Protein AF-A0A2C9TI56-F1 (afdb_monomer)

pLDDT: mean 95.81, std 4.92, range [63.22, 98.75]

Secondary structure (DSSP, 8-state):
-PPTT-EEEE--B--EE-TTT--EEE--B--EEEE--EE-PPEEEEEEEPPPEEEEE-TTSPTT-EEEEE--B-EEEEEEE-EEE-TTT--EEEE---EEEEEE--B-EEEEEPPEEE---EEEEE-TTSPTT-EEEE--B-EEE-TTT--EEE--B-EEEEE---PPPP--

Structure (mmCIF, N/CA/C/O backbone):
data_AF-A0A2C9TI56-F1
#
_entry.id   AF-A0A2C9TI56-F1
#
loop_
_atom_site.group_PDB
_atom_site.id
_atom_site.type_symbol
_atom_site.label_atom_id
_atom_site.label_alt_id
_atom_site.label_comp_id
_atom_site.label_asym_id
_atom_site.label_entity_id
_atom_site.label_seq_id
_atom_site.pdbx_PDB_ins_code
_atom_site.Cartn_x
_atom_site.Cartn_y
_atom_site.Cartn_z
_atom_site.occupancy
_atom_site.B_iso_or_equiv
_atom_site.auth_seq_id
_atom_site.auth_comp_id
_atom_site.auth_asym_id
_atom_site.auth_atom_id
_atom_site.pdbx_PDB_model_num
ATOM 1 N N . LYS A 1 1 ? 24.458 -11.975 -41.886 1.00 76.44 1 LYS A N 1
ATOM 2 C CA . LYS A 1 1 ? 24.537 -10.762 -41.030 1.00 76.44 1 LYS A CA 1
ATOM 3 C C . LYS A 1 1 ? 25.734 -10.941 -40.115 1.00 76.44 1 LYS A C 1
ATOM 5 O O . LYS A 1 1 ? 25.897 -12.053 -39.632 1.00 76.44 1 LYS A O 1
ATOM 10 N N . LEU A 1 2 ? 26.555 -9.909 -39.925 1.00 89.25 2 LEU A N 1
ATOM 11 C CA . LEU A 1 2 ? 27.702 -10.003 -39.021 1.00 89.25 2 LEU A CA 1
ATOM 12 C C . LEU A 1 2 ? 27.239 -10.081 -37.557 1.00 89.25 2 LEU A C 1
ATOM 14 O O . LEU A 1 2 ? 26.237 -9.434 -37.219 1.00 89.25 2 LEU A O 1
ATOM 18 N N . PRO A 1 3 ? 27.940 -10.848 -36.704 1.00 90.25 3 PRO A N 1
ATOM 19 C CA . PRO A 1 3 ? 27.760 -10.817 -35.259 1.00 90.25 3 PRO A CA 1
ATOM 20 C C . PRO A 1 3 ? 27.974 -9.421 -34.666 1.00 90.25 3 PRO A C 1
ATOM 22 O O . PRO A 1 3 ? 28.510 -8.503 -35.293 1.00 90.25 3 PRO A O 1
ATOM 25 N N . ARG A 1 4 ? 27.522 -9.246 -33.425 1.00 89.06 4 ARG A N 1
ATOM 26 C CA . ARG A 1 4 ? 27.618 -7.972 -32.710 1.00 89.06 4 ARG A CA 1
ATOM 27 C C . ARG A 1 4 ? 29.078 -7.549 -32.535 1.00 89.06 4 ARG A C 1
ATOM 29 O O . ARG A 1 4 ? 29.877 -8.307 -32.004 1.00 89.06 4 ARG A O 1
ATOM 36 N N . GLY A 1 5 ? 29.384 -6.306 -32.900 1.00 89.56 5 GLY A N 1
ATOM 37 C CA . GLY A 1 5 ? 30.715 -5.709 -32.764 1.00 89.56 5 GLY A CA 1
ATOM 38 C C . GLY A 1 5 ? 31.744 -6.175 -33.796 1.00 89.56 5 GLY A C 1
ATOM 39 O O . GLY A 1 5 ? 32.851 -5.644 -33.804 1.00 89.56 5 GLY A O 1
ATOM 40 N N . GLU A 1 6 ? 31.400 -7.118 -34.674 1.00 94.06 6 GLU A N 1
ATOM 41 C CA . GLU A 1 6 ? 32.315 -7.596 -35.710 1.00 94.06 6 GLU A CA 1
ATOM 42 C C . GLU A 1 6 ? 32.308 -6.693 -36.946 1.00 94.06 6 GLU A C 1
ATOM 44 O O . GLU A 1 6 ? 31.325 -6.009 -37.242 1.00 94.06 6 GLU A O 1
ATOM 49 N N . LYS A 1 7 ? 33.415 -6.710 -37.693 1.00 92.94 7 LYS A N 1
ATOM 50 C CA . LYS A 1 7 ? 33.523 -6.089 -39.014 1.00 92.94 7 LYS A CA 1
ATOM 51 C C . LYS A 1 7 ? 34.103 -7.077 -40.019 1.00 92.94 7 LYS A C 1
ATOM 53 O O . LYS A 1 7 ? 34.927 -7.913 -39.663 1.00 92.94 7 LYS A O 1
ATOM 58 N N . GLU A 1 8 ? 33.696 -6.942 -41.271 1.00 95.44 8 GLU A N 1
ATOM 59 C CA . GLU A 1 8 ? 34.204 -7.719 -42.401 1.00 95.44 8 GLU A CA 1
ATOM 60 C C . GLU A 1 8 ? 34.693 -6.747 -43.469 1.00 95.44 8 GLU A C 1
ATOM 62 O O . GLU A 1 8 ? 33.959 -5.847 -43.881 1.00 95.44 8 GLU A O 1
ATOM 67 N N . GLU A 1 9 ? 35.934 -6.920 -43.909 1.00 94.06 9 GLU A N 1
ATOM 68 C CA . GLU A 1 9 ? 36.517 -6.130 -44.988 1.00 94.06 9 GLU A CA 1
ATOM 69 C C . GLU A 1 9 ? 36.467 -6.938 -46.281 1.00 94.06 9 GLU A C 1
ATOM 71 O O . GLU A 1 9 ? 36.991 -8.047 -46.365 1.00 94.06 9 GLU A O 1
ATOM 76 N N . VAL A 1 10 ? 35.824 -6.371 -47.296 1.00 95.19 10 VAL A N 1
ATOM 77 C CA . VAL A 1 10 ? 35.797 -6.901 -48.656 1.00 95.19 10 VAL A CA 1
ATOM 78 C C . VAL A 1 10 ? 36.809 -6.090 -49.467 1.00 95.19 10 VAL A C 1
ATOM 80 O O . VAL A 1 10 ? 36.562 -4.905 -49.712 1.00 95.19 10 VAL A O 1
ATOM 83 N N . PRO A 1 11 ? 37.958 -6.674 -49.861 1.00 93.88 11 PRO A N 1
ATOM 84 C CA . PRO A 1 11 ? 38.986 -5.950 -50.595 1.00 93.88 11 PRO A CA 1
ATOM 85 C C . PRO A 1 11 ? 38.475 -5.430 -51.939 1.00 93.88 11 PRO A C 1
ATOM 87 O O . PRO A 1 11 ? 37.735 -6.113 -52.652 1.00 93.88 11 PRO A O 1
ATOM 90 N N . GLY A 1 12 ? 38.921 -4.228 -52.293 1.00 93.50 12 GLY A N 1
ATOM 91 C CA . GLY A 1 12 ? 38.696 -3.643 -53.606 1.00 93.50 12 GLY A CA 1
ATOM 92 C C . GLY A 1 12 ? 39.549 -4.305 -54.688 1.00 93.50 12 GLY A C 1
ATOM 93 O O . GLY A 1 12 ? 40.381 -5.177 -54.422 1.00 93.50 12 GLY A O 1
ATOM 94 N N . LYS A 1 13 ? 39.377 -3.867 -55.934 1.00 95.75 13 LYS A N 1
ATOM 95 C CA . LYS A 1 13 ? 40.215 -4.294 -57.064 1.00 95.75 13 LYS A CA 1
ATOM 96 C C . LYS A 1 13 ? 40.954 -3.088 -57.639 1.00 95.75 13 LYS A C 1
ATOM 98 O O . LYS A 1 13 ? 40.300 -2.094 -57.946 1.00 95.75 13 LYS A O 1
ATOM 103 N N . PRO A 1 14 ? 42.280 -3.160 -57.851 1.00 93.88 14 PRO A N 1
ATOM 104 C CA . PRO A 1 14 ? 43.015 -2.072 -58.480 1.00 93.88 14 PRO A CA 1
ATOM 105 C C . PRO A 1 14 ? 42.494 -1.740 -59.883 1.00 93.88 14 PRO A C 1
ATOM 107 O O . PRO A 1 14 ? 42.149 -2.628 -60.678 1.00 93.88 14 PRO A O 1
ATOM 110 N N . GLY A 1 15 ? 42.482 -0.444 -60.183 1.00 94.00 15 GLY A N 1
ATOM 111 C CA . GLY A 1 15 ? 42.272 0.064 -61.530 1.00 94.00 15 GLY A CA 1
ATOM 112 C C . GLY A 1 15 ? 43.505 -0.155 -62.402 1.00 94.00 15 GLY A C 1
ATOM 113 O O . GLY A 1 15 ? 44.592 -0.463 -61.916 1.00 94.00 15 GLY A O 1
ATOM 114 N N . ILE A 1 16 ? 43.331 0.009 -63.705 1.00 94.81 16 ILE A N 1
ATOM 115 C CA . ILE A 1 16 ? 44.399 -0.058 -64.699 1.00 94.81 16 ILE A CA 1
ATOM 116 C C . ILE A 1 16 ? 44.338 1.240 -65.500 1.00 94.81 16 ILE A C 1
ATOM 118 O O . ILE A 1 16 ? 43.267 1.617 -65.975 1.00 94.81 16 ILE A O 1
ATOM 122 N N . LYS A 1 17 ? 45.478 1.914 -65.659 1.00 94.19 17 LYS A N 1
ATOM 123 C CA . LYS A 1 17 ? 45.632 3.082 -66.534 1.00 94.19 17 LYS A CA 1
ATOM 124 C C . LYS A 1 17 ? 46.736 2.834 -67.552 1.00 94.19 17 LYS A C 1
ATOM 126 O O . LYS A 1 17 ? 47.671 2.087 -67.264 1.00 94.19 17 LYS A O 1
ATOM 131 N N . ASN A 1 18 ? 46.635 3.467 -68.711 1.00 94.19 18 ASN A N 1
ATOM 132 C CA . ASN A 1 18 ? 47.724 3.505 -69.671 1.00 94.19 18 ASN A CA 1
ATOM 133 C C . ASN A 1 18 ? 48.872 4.351 -69.074 1.00 94.19 18 ASN A C 1
ATOM 135 O O . ASN A 1 18 ? 48.632 5.497 -68.687 1.00 94.19 18 ASN A O 1
ATOM 139 N N . PRO A 1 19 ? 50.097 3.813 -68.943 1.00 92.56 19 PRO A N 1
ATOM 140 C CA . PRO A 1 19 ? 51.217 4.551 -68.366 1.00 92.56 19 PRO A CA 1
ATOM 141 C C . PRO A 1 19 ? 51.725 5.696 -69.255 1.00 92.56 19 PRO A C 1
ATOM 143 O O . PRO A 1 19 ? 52.323 6.628 -68.727 1.00 92.56 19 PRO A O 1
ATOM 146 N N . GLU A 1 20 ? 51.485 5.642 -70.567 1.00 92.94 20 GLU A N 1
ATOM 147 C CA . GLU A 1 20 ? 51.956 6.638 -71.537 1.00 92.94 20 GLU A CA 1
ATOM 148 C C . GLU A 1 20 ? 50.960 7.791 -71.708 1.00 92.94 20 GLU A C 1
ATOM 150 O O . GLU A 1 20 ? 51.365 8.950 -71.736 1.00 92.94 20 GLU A O 1
ATOM 155 N N . THR A 1 21 ? 49.658 7.490 -71.788 1.00 92.81 21 THR A N 1
ATOM 156 C CA . THR A 1 21 ? 48.615 8.514 -72.004 1.00 92.81 21 THR A CA 1
ATOM 157 C C . THR A 1 21 ? 47.944 8.980 -70.714 1.00 92.81 21 THR A C 1
ATOM 159 O O . THR A 1 21 ? 47.338 10.046 -70.677 1.00 92.81 21 THR A O 1
ATOM 162 N N . GLY A 1 22 ? 48.048 8.198 -69.635 1.00 89.94 22 GLY A N 1
ATOM 163 C CA . GLY A 1 22 ? 47.349 8.451 -68.374 1.00 89.94 22 GLY A CA 1
ATOM 164 C C . GLY A 1 22 ? 45.874 8.034 -68.372 1.00 89.94 22 GLY A C 1
ATOM 165 O O . GLY A 1 22 ? 45.250 8.073 -67.310 1.00 89.94 22 GLY A O 1
ATOM 166 N N . ASP A 1 23 ? 45.332 7.587 -69.510 1.00 94.94 23 ASP A N 1
ATOM 167 C CA . ASP A 1 23 ? 43.919 7.229 -69.643 1.00 94.94 23 ASP A CA 1
ATOM 168 C C . ASP A 1 23 ? 43.556 6.005 -68.798 1.00 94.94 23 ASP A C 1
ATOM 170 O O . ASP A 1 23 ? 44.257 4.987 -68.785 1.00 94.94 23 ASP A O 1
ATOM 174 N N . VAL A 1 24 ? 42.426 6.082 -68.097 1.00 93.50 24 VAL A N 1
ATOM 175 C CA . VAL A 1 24 ? 41.906 4.969 -67.299 1.00 93.50 24 VAL A CA 1
ATOM 176 C C . VAL A 1 24 ? 41.348 3.895 -68.234 1.00 93.50 24 VAL A C 1
ATOM 178 O O . VAL A 1 24 ? 40.347 4.103 -68.910 1.00 93.50 24 VAL A O 1
ATOM 181 N N . VAL A 1 25 ? 41.977 2.720 -68.229 1.00 93.19 25 VAL A N 1
ATOM 182 C CA . VAL A 1 25 ? 41.548 1.533 -68.989 1.00 93.19 25 VAL A CA 1
ATOM 183 C C . VAL A 1 25 ? 40.480 0.761 -68.214 1.00 93.19 25 VAL A C 1
ATOM 185 O O . VAL A 1 25 ? 39.521 0.249 -68.786 1.00 93.19 25 VAL A O 1
ATOM 188 N N . ARG A 1 26 ? 40.633 0.680 -66.888 1.00 94.50 26 ARG A N 1
ATOM 189 C CA . ARG A 1 26 ? 39.633 0.118 -65.977 1.00 94.50 26 ARG A CA 1
ATOM 190 C C . ARG A 1 26 ? 39.656 0.892 -64.663 1.00 94.50 26 ARG A C 1
ATOM 192 O O . ARG A 1 26 ? 40.724 0.968 -64.052 1.00 94.50 26 ARG A O 1
ATOM 199 N N . PRO A 1 27 ? 38.526 1.436 -64.191 1.00 95.06 27 PRO A N 1
ATOM 200 C CA . PRO A 1 27 ? 38.498 2.101 -62.898 1.00 95.06 27 PRO A CA 1
ATOM 201 C C . PRO A 1 27 ? 38.770 1.098 -61.763 1.00 95.06 27 PRO A C 1
ATOM 203 O O . PRO A 1 27 ? 38.494 -0.099 -61.915 1.00 95.06 27 PRO A O 1
ATOM 206 N N . PRO A 1 28 ? 39.331 1.553 -60.631 1.00 94.88 28 PRO A N 1
ATOM 207 C CA . PRO A 1 28 ? 39.394 0.738 -59.428 1.00 94.88 28 PRO A CA 1
ATOM 208 C C . PRO A 1 28 ? 37.984 0.434 -58.909 1.00 94.88 28 PRO A C 1
ATOM 210 O O . PRO A 1 28 ? 37.035 1.175 -59.157 1.00 94.88 28 PRO A O 1
ATOM 213 N N . VAL A 1 29 ? 37.864 -0.667 -58.176 1.00 96.44 29 VAL A N 1
ATOM 214 C CA . VAL A 1 29 ? 36.694 -0.980 -57.355 1.00 96.44 29 VAL A CA 1
ATOM 215 C C . VAL A 1 29 ? 37.094 -0.750 -55.908 1.00 96.44 29 VAL A C 1
ATOM 217 O O . VAL A 1 29 ? 38.086 -1.332 -55.465 1.00 96.44 29 VAL A O 1
ATOM 220 N N . ASP A 1 30 ? 36.331 0.068 -55.190 1.00 96.12 30 ASP A N 1
ATOM 221 C CA . ASP A 1 30 ? 36.597 0.379 -53.786 1.00 96.12 30 ASP A CA 1
ATOM 222 C C . ASP A 1 30 ? 36.452 -0.859 -52.894 1.00 96.12 30 ASP A C 1
ATOM 224 O O . ASP A 1 30 ? 35.668 -1.774 -53.169 1.00 96.12 30 ASP A O 1
ATOM 228 N N . SER A 1 31 ? 37.218 -0.892 -51.804 1.00 95.12 31 SER A N 1
ATOM 229 C CA . SER A 1 31 ? 36.971 -1.842 -50.724 1.00 95.12 31 SER A CA 1
ATOM 230 C C . SER A 1 31 ? 35.712 -1.454 -49.951 1.00 95.12 31 SER A C 1
ATOM 232 O O . SER A 1 31 ? 35.348 -0.283 -49.849 1.00 95.12 31 SER A O 1
ATOM 234 N N . VAL A 1 32 ? 35.045 -2.451 -49.373 1.00 95.62 32 VAL A N 1
ATOM 235 C CA . VAL A 1 32 ? 33.842 -2.248 -48.562 1.00 95.62 32 VAL A CA 1
ATOM 236 C C . VAL A 1 32 ? 34.064 -2.834 -47.181 1.00 95.62 32 VAL A C 1
ATOM 238 O O . VAL A 1 32 ? 34.307 -4.030 -47.046 1.00 95.62 32 VAL A O 1
ATOM 241 N N . THR A 1 33 ? 33.896 -2.015 -46.148 1.00 95.19 33 THR A N 1
ATOM 242 C CA . THR A 1 33 ? 33.850 -2.491 -44.762 1.00 95.19 33 THR A CA 1
ATOM 243 C C . THR A 1 33 ? 32.401 -2.628 -44.325 1.00 95.19 33 THR A C 1
ATOM 245 O O . THR A 1 33 ? 31.647 -1.655 -44.287 1.00 95.19 33 THR A O 1
ATOM 248 N N . LYS A 1 34 ? 31.999 -3.847 -43.978 1.00 94.25 34 LYS A N 1
ATOM 249 C CA . LYS A 1 34 ? 30.693 -4.144 -43.394 1.00 94.25 34 LYS A CA 1
ATOM 250 C C . LYS A 1 34 ? 30.828 -4.173 -41.882 1.00 94.25 34 LYS A C 1
ATOM 252 O O . LYS A 1 34 ? 31.749 -4.789 -41.355 1.00 94.25 34 LYS A O 1
ATOM 257 N N . TYR A 1 35 ? 29.880 -3.553 -41.194 1.00 94.25 35 TYR A N 1
ATOM 258 C CA . TYR A 1 35 ? 29.838 -3.527 -39.738 1.00 94.25 35 TYR A CA 1
ATOM 259 C C . TYR A 1 35 ? 28.644 -4.326 -39.224 1.00 94.25 35 TYR A C 1
ATOM 261 O O . TYR A 1 35 ? 27.522 -4.193 -39.722 1.00 94.25 35 TYR A O 1
ATOM 269 N N . GLY A 1 36 ? 28.888 -5.147 -38.210 1.00 95.12 36 GLY A N 1
ATOM 270 C CA . GLY A 1 36 ? 27.856 -5.723 -37.368 1.00 95.12 36 GLY A CA 1
ATOM 271 C C . GLY A 1 36 ? 27.212 -4.673 -36.455 1.00 95.12 36 GLY A C 1
ATOM 272 O O . GLY A 1 36 ? 27.728 -3.562 -36.293 1.00 95.12 36 GLY A O 1
ATOM 273 N N . PRO A 1 37 ? 26.063 -5.002 -35.845 1.00 96.50 37 PRO A N 1
ATOM 274 C CA . PRO A 1 37 ? 25.399 -4.121 -34.892 1.00 96.50 37 PRO A CA 1
ATOM 275 C C . PRO A 1 37 ? 26.275 -3.873 -33.655 1.00 96.50 37 PRO A C 1
ATOM 277 O O . PRO A 1 37 ? 27.015 -4.758 -33.226 1.00 96.50 37 PRO A O 1
ATOM 280 N N . VAL A 1 38 ? 26.136 -2.709 -33.019 1.00 96.75 38 VAL A N 1
ATOM 281 C CA . VAL A 1 38 ? 26.784 -2.396 -31.730 1.00 96.75 38 VAL A CA 1
ATOM 282 C C . VAL A 1 38 ? 25.743 -2.150 -30.639 1.00 96.75 38 VAL A C 1
ATOM 284 O O . VAL A 1 38 ? 24.567 -1.940 -30.938 1.00 96.75 38 VAL A O 1
ATOM 287 N N . LYS A 1 39 ? 26.153 -2.189 -29.362 1.00 96.69 39 LYS A N 1
ATOM 288 C CA . LYS A 1 39 ? 25.248 -1.889 -28.238 1.00 96.69 39 LYS A CA 1
ATOM 289 C C . LYS A 1 39 ? 24.756 -0.444 -28.359 1.00 96.69 39 LYS A C 1
ATOM 291 O O . LYS A 1 39 ? 25.575 0.464 -28.498 1.00 96.69 39 LYS A O 1
ATOM 296 N N . GLY A 1 40 ? 23.444 -0.246 -28.325 1.00 96.50 40 GLY A N 1
ATOM 297 C CA . GLY A 1 40 ? 22.849 1.064 -28.098 1.00 96.50 40 GLY A CA 1
ATOM 298 C C . GLY A 1 40 ? 22.604 1.307 -26.613 1.00 96.50 40 GLY A C 1
ATOM 299 O O . GLY A 1 40 ? 22.821 0.421 -25.779 1.00 96.50 40 GLY A O 1
ATOM 300 N N . ASP A 1 41 ? 22.153 2.514 -26.293 1.00 96.62 41 ASP A N 1
ATOM 301 C CA . ASP A 1 41 ? 21.688 2.824 -24.947 1.00 96.62 41 ASP A CA 1
ATOM 302 C C . ASP A 1 41 ? 20.391 2.057 -24.677 1.00 96.62 41 ASP A C 1
ATOM 304 O O . ASP A 1 41 ? 19.566 1.849 -25.577 1.00 96.62 41 ASP A O 1
ATOM 308 N N . SER A 1 42 ? 20.23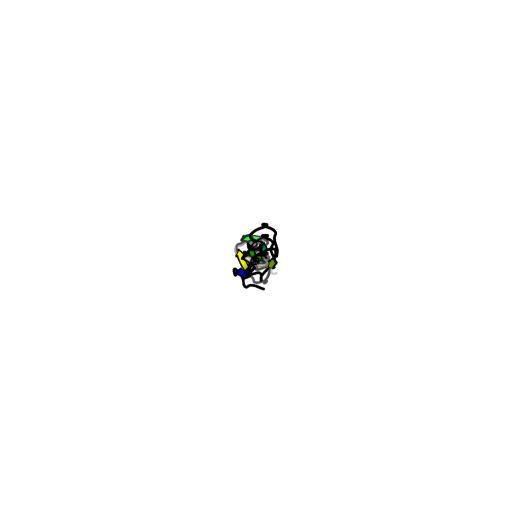2 1.567 -23.451 1.00 97.19 42 SER A N 1
ATOM 309 C CA . SER A 1 42 ? 18.998 0.888 -23.068 1.00 97.19 42 SER A CA 1
ATOM 310 C C . SER A 1 42 ? 17.858 1.898 -22.964 1.00 97.19 42 SER A C 1
ATOM 312 O O . SER A 1 42 ? 18.058 3.027 -22.520 1.00 97.19 42 SER A O 1
ATOM 314 N N . ILE A 1 43 ? 16.652 1.471 -23.326 1.00 97.62 43 ILE A N 1
ATOM 315 C CA . ILE A 1 43 ? 15.428 2.221 -23.036 1.00 97.62 43 ILE A CA 1
ATOM 316 C C . ILE A 1 43 ? 15.007 1.849 -21.616 1.00 97.62 43 ILE A C 1
ATOM 318 O O . ILE A 1 43 ? 14.955 0.661 -21.294 1.00 97.62 43 ILE A O 1
ATOM 322 N N . VAL A 1 44 ? 14.752 2.853 -20.779 1.00 97.88 44 VAL A N 1
ATOM 323 C CA . VAL A 1 44 ? 14.358 2.674 -19.379 1.00 97.88 44 VAL A CA 1
ATOM 324 C C . VAL A 1 44 ? 12.966 3.255 -19.190 1.00 97.88 44 VAL A C 1
ATOM 326 O O . VAL A 1 44 ? 12.748 4.438 -19.443 1.00 97.88 44 VAL A O 1
ATOM 329 N N . GLU A 1 45 ? 12.047 2.417 -18.734 1.00 98.19 45 GLU A N 1
ATOM 330 C CA . GLU A 1 45 ? 10.672 2.778 -18.404 1.00 98.19 45 GLU A CA 1
ATOM 331 C C . GLU A 1 45 ? 10.418 2.467 -16.927 1.00 98.19 45 GLU A C 1
ATOM 333 O O . GLU A 1 45 ? 11.011 1.546 -16.362 1.00 98.19 45 GLU A O 1
ATOM 338 N N . LYS A 1 46 ? 9.573 3.274 -16.287 1.00 98.00 46 LYS A N 1
ATOM 339 C CA . LYS A 1 46 ? 9.212 3.124 -14.878 1.00 98.00 46 LYS A CA 1
ATOM 340 C C . LYS A 1 46 ? 7.708 2.961 -14.756 1.00 98.00 46 LYS A C 1
ATOM 342 O O . LYS A 1 46 ? 6.960 3.747 -15.335 1.00 98.00 46 LYS A O 1
ATOM 347 N N . GLU A 1 47 ? 7.296 1.980 -13.971 1.00 98.25 47 GLU A N 1
ATOM 348 C CA . GLU A 1 47 ? 5.900 1.702 -13.653 1.00 98.25 47 GLU A CA 1
ATOM 349 C C . GLU A 1 47 ? 5.696 1.754 -12.137 1.00 98.25 47 GLU A C 1
ATOM 351 O O . GLU A 1 47 ? 6.531 1.282 -11.363 1.00 98.25 47 GLU A O 1
ATOM 356 N N . GLU A 1 48 ? 4.580 2.337 -11.703 1.00 98.12 48 GLU A N 1
ATOM 357 C CA . GLU A 1 48 ? 4.206 2.353 -10.290 1.00 98.12 48 GLU A CA 1
ATOM 358 C C . GLU A 1 48 ? 3.577 1.018 -9.879 1.00 98.12 48 GLU A C 1
ATOM 360 O O . GLU A 1 48 ? 2.734 0.471 -10.591 1.00 98.12 48 GLU A O 1
ATOM 365 N N . ILE A 1 49 ? 3.927 0.535 -8.686 1.00 98.31 49 ILE A N 1
ATOM 366 C CA . ILE A 1 49 ? 3.274 -0.619 -8.058 1.00 98.31 49 ILE A CA 1
ATOM 367 C C . ILE A 1 49 ? 2.311 -0.085 -6.984 1.00 98.31 49 ILE A C 1
ATOM 369 O O . ILE A 1 49 ? 2.764 0.619 -6.073 1.00 98.31 49 ILE A O 1
ATOM 373 N N . PRO A 1 50 ? 0.996 -0.363 -7.061 1.00 98.38 50 PRO A N 1
ATOM 374 C CA . PRO A 1 50 ? 0.053 0.068 -6.034 1.00 98.38 50 PRO A CA 1
ATOM 375 C C . PRO A 1 50 ? 0.354 -0.608 -4.689 1.00 98.38 50 PRO A C 1
ATOM 377 O O . PRO A 1 50 ? 0.950 -1.681 -4.640 1.00 98.38 50 PRO A O 1
ATOM 380 N N . PHE A 1 51 ? -0.073 0.021 -3.598 1.00 98.62 51 PHE A N 1
ATOM 381 C CA . PHE A 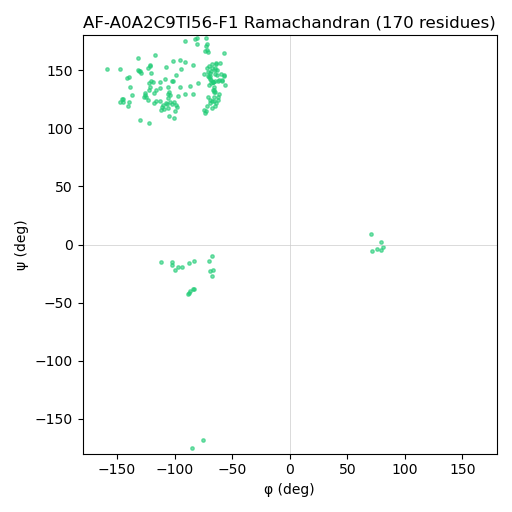1 51 ? -0.038 -0.579 -2.265 1.00 98.62 51 PHE A CA 1
ATOM 382 C C . PHE A 1 51 ? -1.423 -1.093 -1.872 1.00 98.62 51 PHE A C 1
ATOM 384 O O . PHE A 1 51 ? -2.442 -0.615 -2.378 1.00 98.62 51 PHE A O 1
ATOM 391 N N . GLU A 1 52 ? -1.459 -2.031 -0.932 1.00 98.50 52 GLU A N 1
ATOM 392 C CA . GLU A 1 52 ? -2.702 -2.535 -0.355 1.00 98.50 52 GLU A CA 1
ATOM 393 C C . GLU A 1 52 ? -3.050 -1.798 0.944 1.00 98.50 52 GLU A C 1
ATOM 395 O O . GLU A 1 52 ? -2.195 -1.188 1.593 1.00 98.50 52 GLU A O 1
ATOM 400 N N . LYS A 1 53 ? -4.329 -1.848 1.325 1.00 98.44 53 LYS A N 1
ATOM 401 C CA . LYS A 1 53 ? -4.819 -1.296 2.590 1.00 98.44 53 LYS A CA 1
ATOM 402 C C . LYS A 1 53 ? -5.081 -2.430 3.567 1.00 98.44 53 LYS A C 1
ATOM 404 O O . LYS A 1 53 ? -5.891 -3.314 3.299 1.00 98.44 53 LYS A O 1
ATOM 409 N N . GLU A 1 54 ? -4.426 -2.364 4.712 1.00 97.88 54 GLU A N 1
ATOM 410 C CA . GLU A 1 54 ? -4.553 -3.304 5.814 1.00 97.88 54 GLU A CA 1
ATOM 411 C C . GLU A 1 54 ? -5.290 -2.641 6.975 1.00 97.88 54 GLU A C 1
ATOM 413 O O . GLU A 1 54 ? -5.095 -1.459 7.279 1.00 97.88 54 GLU A O 1
ATOM 418 N N . ARG A 1 55 ? -6.126 -3.422 7.657 1.00 97.75 55 ARG A N 1
ATOM 419 C CA . ARG A 1 55 ? -6.821 -2.998 8.871 1.00 97.75 55 ARG A CA 1
ATOM 420 C C . ARG A 1 55 ? -6.412 -3.877 10.038 1.00 97.75 55 ARG A C 1
ATOM 422 O O . ARG A 1 55 ? -6.276 -5.089 9.884 1.00 97.75 55 ARG A O 1
ATOM 429 N N . LYS A 1 56 ? -6.225 -3.270 11.209 1.00 98.19 56 LYS A N 1
ATOM 430 C CA . LYS A 1 56 ? -5.858 -3.986 12.433 1.00 98.19 56 LYS A CA 1
ATOM 431 C C . LYS A 1 56 ? -6.655 -3.479 13.626 1.00 98.19 56 LYS A C 1
ATOM 433 O O . LYS A 1 56 ? -6.679 -2.287 13.906 1.00 98.19 56 LYS A O 1
ATOM 438 N N . PHE A 1 57 ? -7.268 -4.399 14.358 1.00 98.44 57 PHE A N 1
ATOM 439 C CA . PHE A 1 57 ? -7.971 -4.053 15.583 1.00 98.44 57 PHE A CA 1
ATOM 440 C C . PHE A 1 57 ? -7.002 -3.528 16.652 1.00 98.44 57 PHE A C 1
ATOM 442 O O . PHE A 1 57 ? -5.986 -4.169 16.939 1.00 98.44 57 PHE A O 1
ATOM 449 N N . ASN A 1 58 ? -7.344 -2.395 17.267 1.00 98.25 58 ASN A N 1
ATOM 450 C CA . ASN A 1 58 ? -6.653 -1.844 18.426 1.00 98.25 58 ASN A CA 1
ATOM 451 C C . ASN A 1 58 ? -7.674 -1.498 19.536 1.00 98.25 58 ASN A C 1
ATOM 453 O O . ASN A 1 58 ? -8.389 -0.499 19.418 1.00 98.25 58 ASN A O 1
ATOM 457 N N . PRO A 1 59 ? -7.742 -2.280 20.632 1.00 97.88 59 PRO A N 1
ATOM 458 C CA . PRO A 1 59 ? -8.698 -2.049 21.716 1.00 97.88 59 PRO A CA 1
ATOM 459 C C . PRO A 1 59 ? -8.410 -0.796 22.555 1.00 97.88 59 PRO A C 1
ATOM 461 O O . PRO A 1 59 ? -9.286 -0.374 23.311 1.00 97.88 59 PRO A O 1
ATOM 464 N N . ASP A 1 60 ? -7.214 -0.213 22.438 1.00 97.69 60 ASP A N 1
ATOM 465 C CA . ASP A 1 60 ? -6.810 0.985 23.181 1.00 97.69 60 ASP A CA 1
ATOM 466 C C . ASP A 1 60 ? -7.299 2.281 22.515 1.00 97.69 60 ASP A C 1
ATOM 468 O O . ASP A 1 60 ? -7.284 3.349 23.133 1.00 97.69 60 ASP A O 1
ATOM 472 N N . LEU A 1 61 ? -7.750 2.211 21.257 1.00 98.00 61 LEU A N 1
ATOM 473 C CA . LEU A 1 61 ? -8.395 3.337 20.591 1.00 98.00 61 LEU A CA 1
ATOM 474 C C . LEU A 1 61 ? -9.778 3.611 21.193 1.00 98.00 61 LEU A C 1
ATOM 476 O O . LEU A 1 61 ? -10.458 2.724 21.712 1.00 98.00 61 LEU A O 1
ATOM 480 N N . ALA A 1 62 ? -10.224 4.863 21.092 1.00 97.38 62 ALA A N 1
ATOM 481 C CA . ALA A 1 62 ? -11.577 5.211 21.499 1.00 97.38 62 ALA A CA 1
ATOM 482 C C . ALA A 1 62 ? -12.603 4.465 20.621 1.00 97.38 62 ALA A C 1
ATOM 484 O O . ALA A 1 62 ? -12.353 4.264 19.424 1.00 97.38 62 ALA A O 1
ATOM 485 N N . PRO A 1 63 ? -13.759 4.061 21.173 1.00 97.50 63 PRO A N 1
ATOM 486 C CA . PRO A 1 63 ? -14.738 3.319 20.401 1.00 97.50 63 PRO A CA 1
ATOM 487 C C . PRO A 1 63 ? -15.191 4.050 19.131 1.00 97.50 63 PRO A C 1
ATOM 489 O O . PRO A 1 63 ? -15.422 5.258 19.159 1.00 97.50 63 PRO A O 1
ATOM 492 N N . GLY A 1 64 ? -15.307 3.314 18.024 1.00 96.25 64 GLY A N 1
ATOM 493 C CA . GLY A 1 64 ? -15.714 3.843 16.717 1.00 96.25 64 GLY A CA 1
ATOM 494 C C . GLY A 1 64 ? -14.685 4.743 16.022 1.00 96.25 64 GLY A C 1
ATOM 495 O O . GLY A 1 64 ? -15.018 5.371 15.020 1.00 96.25 64 GLY A O 1
ATOM 496 N N . THR A 1 65 ? -13.456 4.839 16.537 1.00 98.00 65 THR A N 1
ATOM 497 C CA . THR A 1 65 ? -12.390 5.625 15.898 1.00 98.00 65 THR A CA 1
ATOM 498 C C . THR A 1 65 ? -11.509 4.774 14.995 1.00 98.00 65 THR A C 1
ATOM 500 O O . THR A 1 65 ? -11.313 3.585 15.233 1.00 98.00 65 THR A O 1
ATOM 503 N N . GLU A 1 66 ? -10.946 5.403 13.967 1.00 97.94 66 GLU A 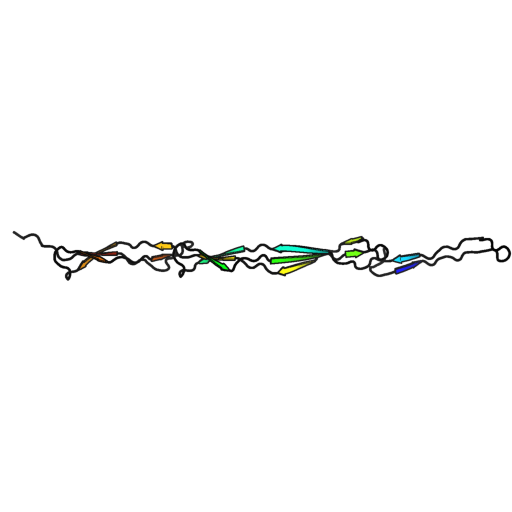N 1
ATOM 504 C CA . GLU A 1 66 ? -9.942 4.808 13.090 1.00 97.94 66 GLU A CA 1
ATOM 505 C C . GLU A 1 66 ? -8.747 5.743 12.970 1.00 97.94 66 GLU A C 1
ATOM 507 O O . GLU A 1 66 ? -8.885 6.970 13.012 1.00 97.94 66 GLU A O 1
ATOM 512 N N . LYS A 1 67 ? -7.559 5.163 12.820 1.00 97.81 67 LYS A N 1
ATOM 513 C CA . LYS A 1 67 ? -6.315 5.906 12.689 1.00 97.81 67 LYS A CA 1
ATOM 514 C C . LYS A 1 67 ? -5.369 5.197 11.733 1.00 97.81 67 LYS A C 1
ATOM 516 O O . LYS A 1 67 ? -4.956 4.071 11.990 1.00 97.81 67 LYS A O 1
ATOM 521 N N . VAL A 1 68 ? -4.948 5.894 10.683 1.00 98.44 68 VAL A N 1
ATOM 522 C CA . VAL A 1 68 ? -3.829 5.443 9.850 1.00 98.44 68 VAL A CA 1
ATOM 523 C C . VAL A 1 68 ? -2.547 5.523 10.685 1.00 98.44 68 VAL A C 1
ATOM 525 O O . VAL A 1 68 ? -2.172 6.591 11.173 1.00 98.44 68 VAL A O 1
ATOM 528 N N . THR A 1 69 ? -1.904 4.381 10.918 1.00 98.00 69 THR A N 1
ATOM 529 C CA . THR A 1 69 ? -0.644 4.271 11.675 1.00 98.00 69 THR A CA 1
ATOM 530 C C . THR A 1 69 ? 0.565 4.087 10.768 1.00 98.00 69 THR A C 1
ATOM 532 O O . THR A 1 69 ? 1.690 4.368 11.185 1.00 98.00 69 THR A O 1
ATOM 535 N N . ARG A 1 70 ? 0.343 3.684 9.513 1.00 98.38 70 ARG A N 1
ATOM 536 C CA . ARG A 1 70 ? 1.354 3.668 8.456 1.00 98.38 70 ARG A CA 1
ATOM 537 C C . ARG A 1 70 ? 0.723 4.128 7.151 1.00 98.38 70 ARG A C 1
ATOM 539 O O . ARG A 1 70 ? -0.196 3.480 6.664 1.00 98.38 70 ARG A O 1
ATOM 546 N N . GLU A 1 71 ? 1.235 5.215 6.588 1.00 98.38 71 GLU A N 1
ATOM 547 C CA . GLU A 1 71 ? 0.817 5.685 5.266 1.00 98.38 71 GLU A CA 1
ATOM 548 C C . GLU A 1 71 ? 1.246 4.699 4.178 1.00 98.38 71 GLU A C 1
ATOM 550 O O . GLU A 1 71 ? 2.364 4.168 4.206 1.00 98.38 71 GLU A O 1
ATOM 555 N N . GLY A 1 72 ? 0.364 4.488 3.205 1.00 98.50 72 GLY A N 1
ATOM 556 C CA . GLY A 1 72 ? 0.672 3.684 2.035 1.00 98.50 72 GLY A CA 1
ATOM 557 C C . GLY A 1 72 ? 1.674 4.387 1.125 1.00 98.50 72 GLY A C 1
ATOM 558 O O . GLY A 1 72 ? 1.573 5.587 0.864 1.00 98.50 72 GLY A O 1
ATOM 559 N N . GLN A 1 73 ? 2.646 3.643 0.608 1.00 98.44 73 GLN A N 1
ATOM 560 C CA . GLN A 1 73 ? 3.574 4.144 -0.400 1.00 98.44 73 GLN A CA 1
ATOM 561 C C . GLN A 1 73 ? 3.566 3.229 -1.607 1.00 98.44 73 GLN A C 1
ATOM 563 O O . GLN A 1 73 ? 3.776 2.025 -1.485 1.00 98.44 73 GLN A O 1
ATOM 568 N N . LYS A 1 74 ? 3.387 3.818 -2.789 1.00 98.56 74 LYS A N 1
ATOM 569 C CA . LYS A 1 74 ? 3.561 3.086 -4.038 1.00 98.56 74 LYS A CA 1
ATOM 570 C C . LYS A 1 74 ? 5.004 2.596 -4.163 1.00 98.56 74 LYS A C 1
ATOM 572 O O . LYS A 1 74 ? 5.952 3.311 -3.801 1.00 98.56 74 LYS A O 1
ATOM 577 N N . GLY A 1 75 ? 5.135 1.384 -4.681 1.00 98.56 75 GLY A N 1
ATOM 578 C CA . GLY A 1 75 ? 6.396 0.844 -5.155 1.00 98.56 75 GLY A CA 1
ATOM 579 C C . GLY A 1 75 ? 6.720 1.354 -6.559 1.00 98.56 75 GLY A C 1
ATOM 580 O O . GLY A 1 75 ? 5.936 2.070 -7.185 1.00 98.56 75 GLY A O 1
ATOM 581 N N . GLU A 1 76 ? 7.879 0.962 -7.064 1.00 98.56 76 GLU A N 1
ATOM 582 C CA . GLU A 1 76 ? 8.358 1.293 -8.400 1.00 98.56 76 GLU A CA 1
ATOM 583 C C . GLU A 1 76 ? 9.021 0.059 -9.013 1.00 98.56 76 GLU A C 1
ATOM 585 O O . GLU A 1 76 ? 9.814 -0.633 -8.368 1.00 98.56 76 GLU A O 1
ATOM 590 N N . LYS A 1 77 ? 8.700 -0.198 -10.277 1.00 98.12 77 LYS A N 1
ATOM 591 C CA . LYS A 1 77 ? 9.328 -1.205 -11.123 1.00 98.12 77 LYS A CA 1
ATOM 592 C C . LYS A 1 77 ? 10.019 -0.504 -12.281 1.00 98.12 77 LYS A C 1
ATOM 594 O O . LYS A 1 77 ? 9.430 0.346 -12.945 1.00 98.12 77 LYS A O 1
ATOM 599 N N . THR 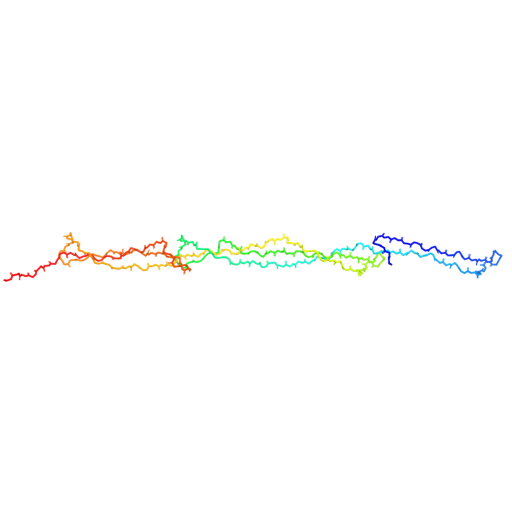A 1 78 ? 11.259 -0.888 -12.543 1.00 98.38 78 THR A N 1
ATOM 600 C CA . THR A 1 78 ? 12.038 -0.420 -13.686 1.00 98.38 78 THR A CA 1
ATOM 601 C C . THR A 1 78 ? 12.090 -1.504 -14.755 1.00 98.38 78 THR A C 1
ATOM 603 O O . THR A 1 78 ? 12.464 -2.647 -14.488 1.00 98.38 78 THR A O 1
ATOM 606 N N . ILE A 1 79 ? 11.745 -1.134 -15.985 1.00 98.31 79 ILE A N 1
ATOM 607 C CA . ILE A 1 79 ? 11.800 -1.987 -17.171 1.00 98.31 79 ILE A CA 1
ATOM 608 C C . ILE A 1 79 ? 12.937 -1.481 -18.056 1.00 98.31 79 ILE A C 1
ATOM 610 O O . ILE A 1 79 ? 12.915 -0.352 -18.545 1.00 98.31 79 ILE A O 1
ATOM 614 N N . THR A 1 80 ? 13.956 -2.314 -18.257 1.00 98.25 80 THR A N 1
ATOM 615 C CA . THR A 1 80 ? 15.132 -1.982 -19.070 1.00 98.25 80 THR A CA 1
ATOM 616 C C . THR A 1 80 ? 15.152 -2.818 -20.339 1.00 98.25 80 THR A C 1
ATOM 618 O O . THR A 1 80 ? 15.337 -4.033 -20.289 1.00 98.25 80 THR A O 1
ATOM 621 N N . THR A 1 81 ? 15.040 -2.162 -21.492 1.00 98.44 81 THR A N 1
ATOM 622 C CA . THR A 1 81 ? 15.098 -2.812 -22.806 1.00 98.44 81 THR A CA 1
ATOM 623 C C . THR A 1 81 ? 16.450 -2.534 -23.472 1.00 98.44 81 THR A C 1
ATOM 625 O O . THR A 1 81 ? 16.706 -1.392 -23.871 1.00 98.44 81 THR A O 1
ATOM 628 N N . PRO A 1 82 ? 17.342 -3.534 -23.622 1.00 97.94 82 PRO A N 1
ATOM 629 C CA . PRO A 1 82 ? 18.613 -3.340 -24.308 1.00 97.94 82 PRO A CA 1
ATOM 630 C C . PRO A 1 82 ? 18.382 -3.114 -25.805 1.00 97.94 82 PRO A C 1
ATOM 632 O O . PRO A 1 82 ? 17.502 -3.723 -26.411 1.00 97.94 82 PRO A O 1
ATOM 635 N N . THR A 1 83 ? 19.199 -2.271 -26.431 1.00 97.94 83 THR A N 1
ATOM 636 C CA . THR A 1 83 ? 19.083 -1.982 -27.865 1.00 97.94 83 THR A CA 1
ATOM 637 C C . THR A 1 83 ? 20.365 -2.323 -28.616 1.00 97.94 83 THR A C 1
ATOM 639 O O . THR A 1 83 ? 21.468 -2.340 -28.057 1.00 97.94 83 THR A O 1
ATOM 642 N N . LEU A 1 84 ? 20.222 -2.604 -29.910 1.00 97.12 84 LEU A N 1
ATOM 643 C CA . LEU A 1 84 ? 21.334 -2.605 -30.851 1.00 97.12 84 LEU A CA 1
ATOM 644 C C . LEU A 1 84 ? 21.147 -1.467 -31.845 1.00 97.12 84 LEU A C 1
ATOM 646 O O . LEU A 1 84 ? 20.035 -1.228 -32.323 1.00 97.12 84 LEU A O 1
ATOM 650 N N . LYS A 1 85 ? 22.246 -0.797 -32.180 1.00 97.19 85 LYS A N 1
ATOM 651 C CA . LYS A 1 85 ? 22.276 0.302 -33.142 1.00 97.19 85 LYS A CA 1
ATOM 652 C C . LYS A 1 85 ? 23.223 0.015 -34.295 1.00 97.19 85 LYS A C 1
ATOM 654 O O . LYS A 1 85 ? 24.191 -0.740 -34.163 1.00 97.19 85 LYS A O 1
ATOM 659 N N . ASN A 1 86 ? 22.937 0.634 -35.432 1.00 95.94 86 ASN A N 1
ATOM 660 C CA . ASN A 1 86 ? 23.886 0.715 -36.530 1.00 95.94 86 ASN A CA 1
ATOM 661 C C . ASN A 1 86 ? 25.039 1.653 -36.108 1.00 95.94 86 ASN A C 1
ATOM 663 O O . ASN A 1 86 ? 24.765 2.795 -35.740 1.00 95.94 86 ASN A O 1
ATOM 667 N N . PRO A 1 87 ? 26.311 1.213 -36.143 1.00 95.31 87 PRO A N 1
ATOM 668 C CA . PRO A 1 87 ? 27.434 2.040 -35.698 1.00 95.31 87 PRO A CA 1
ATOM 669 C C . PRO A 1 87 ? 27.698 3.266 -36.582 1.00 95.31 87 PRO A C 1
ATOM 671 O O . PRO A 1 87 ? 28.306 4.217 -36.107 1.00 95.31 87 PRO A O 1
ATOM 674 N N . LEU A 1 88 ? 27.246 3.262 -37.840 1.00 95.12 88 LEU A N 1
ATOM 675 C CA . LEU A 1 88 ? 27.450 4.368 -38.779 1.00 95.12 88 LEU A CA 1
ATOM 676 C C . LEU A 1 88 ? 26.357 5.434 -38.662 1.00 95.12 88 LEU A C 1
ATOM 678 O O . LEU A 1 88 ? 26.646 6.621 -38.749 1.00 95.12 88 LEU A O 1
ATOM 682 N N . THR A 1 89 ? 25.101 5.016 -38.478 1.00 95.88 89 THR A N 1
ATOM 683 C CA . THR A 1 89 ? 23.953 5.941 -38.451 1.00 95.88 89 THR A CA 1
ATOM 684 C C . THR A 1 89 ? 23.444 6.245 -37.044 1.00 95.88 89 THR A C 1
ATOM 686 O O . THR A 1 89 ? 22.646 7.157 -36.871 1.00 95.88 89 THR A O 1
ATOM 689 N N . GLY A 1 90 ? 23.835 5.455 -36.040 1.00 94.62 90 GLY A N 1
ATOM 690 C CA . GLY A 1 90 ? 23.326 5.549 -34.669 1.00 94.62 90 GLY A CA 1
ATOM 691 C C . GLY A 1 90 ? 21.880 5.071 -34.486 1.00 94.62 90 GLY A C 1
ATOM 692 O O . GLY A 1 90 ? 21.417 4.968 -33.353 1.00 94.62 90 GLY A O 1
ATOM 693 N N . VAL A 1 91 ? 21.177 4.733 -35.570 1.00 96.81 91 VAL A N 1
ATOM 694 C CA . VAL A 1 91 ? 19.770 4.311 -35.544 1.00 96.81 91 VAL A CA 1
ATOM 695 C C . VAL A 1 91 ? 19.628 2.970 -34.824 1.00 96.81 91 VAL A C 1
ATOM 697 O O . VAL A 1 91 ? 20.372 2.027 -35.109 1.00 96.81 91 VAL A O 1
ATOM 700 N N . ILE A 1 92 ? 18.652 2.877 -33.913 1.00 96.50 92 ILE A N 1
ATOM 701 C CA . ILE A 1 92 ? 18.262 1.621 -33.262 1.00 96.50 92 ILE A CA 1
ATOM 702 C C . ILE A 1 92 ? 17.671 0.689 -34.319 1.00 96.50 92 ILE A C 1
ATOM 704 O O . ILE A 1 92 ? 16.708 1.028 -35.000 1.00 96.50 92 ILE A O 1
ATOM 708 N N . ILE A 1 93 ? 18.247 -0.501 -34.434 1.00 95.69 93 ILE A N 1
ATOM 709 C CA . ILE A 1 93 ? 17.870 -1.511 -35.431 1.00 95.69 93 ILE A CA 1
ATOM 710 C C . ILE A 1 93 ? 17.209 -2.739 -34.806 1.00 95.69 93 ILE A C 1
ATOM 712 O O . ILE A 1 93 ? 16.590 -3.524 -35.520 1.00 95.69 93 ILE A O 1
ATOM 716 N N . SER A 1 94 ? 17.319 -2.913 -33.487 1.00 95.69 94 SER A N 1
ATOM 717 C CA . SER A 1 94 ? 16.563 -3.924 -32.748 1.00 95.69 94 SER A CA 1
ATOM 718 C C . SER A 1 94 ? 16.468 -3.589 -31.261 1.00 95.69 94 SER A C 1
ATOM 720 O O . SER A 1 94 ? 17.388 -2.999 -30.686 1.00 95.69 94 SER A O 1
ATOM 722 N N . LYS A 1 95 ? 15.383 -4.046 -30.633 1.00 97.56 95 LYS A N 1
ATOM 723 C CA . LYS A 1 95 ? 15.197 -4.095 -29.180 1.00 97.56 95 LYS A CA 1
ATOM 724 C C . LYS A 1 95 ? 15.335 -5.551 -28.724 1.00 97.56 95 LYS A C 1
ATOM 726 O O . LYS A 1 95 ? 14.845 -6.441 -29.414 1.00 97.56 95 LYS A O 1
ATOM 731 N N . GLY A 1 96 ? 16.065 -5.788 -27.640 1.00 96.69 96 GLY A N 1
ATOM 732 C CA . GLY A 1 96 ? 16.155 -7.103 -27.004 1.00 96.69 96 GLY A CA 1
ATOM 733 C C . GLY A 1 96 ? 15.005 -7.340 -26.027 1.00 96.69 96 GLY A C 1
ATOM 734 O O . GLY A 1 96 ? 14.103 -6.512 -25.917 1.00 96.69 96 GLY A O 1
ATOM 735 N N . GLU A 1 97 ? 15.053 -8.463 -25.315 1.00 97.75 97 GLU A N 1
ATOM 736 C CA . GLU A 1 97 ? 14.065 -8.782 -24.282 1.00 97.75 97 GLU A CA 1
ATOM 737 C C . GLU A 1 97 ? 14.160 -7.785 -23.113 1.00 97.75 97 GLU A C 1
ATOM 739 O O . GLU A 1 97 ? 15.272 -7.511 -22.638 1.00 97.75 97 GLU A O 1
ATOM 744 N N . PRO A 1 98 ? 13.031 -7.206 -22.666 1.00 97.88 98 PRO A N 1
ATOM 745 C CA . PRO A 1 98 ? 13.018 -6.316 -21.517 1.00 97.88 98 PRO A CA 1
ATOM 746 C C . PRO A 1 98 ? 13.328 -7.098 -20.238 1.00 97.88 98 PRO A C 1
ATOM 748 O O . PRO A 1 98 ? 12.833 -8.205 -20.032 1.00 97.88 98 PRO A O 1
ATOM 751 N N . LYS A 1 99 ? 14.131 -6.498 -19.359 1.00 97.81 99 LYS A N 1
ATOM 752 C CA . LYS A 1 99 ? 14.342 -6.986 -17.996 1.00 97.81 99 LYS A CA 1
ATOM 753 C C . LYS A 1 99 ? 13.579 -6.100 -17.026 1.00 97.81 99 LYS A C 1
ATOM 755 O O . LYS A 1 99 ? 13.717 -4.878 -17.069 1.00 97.81 99 LYS A O 1
ATOM 760 N N . GLU A 1 100 ? 12.834 -6.733 -16.137 1.00 98.00 100 GLU A N 1
ATOM 761 C CA . GLU A 1 100 ? 12.077 -6.071 -15.086 1.00 98.00 100 GLU A CA 1
ATOM 762 C C . GLU A 1 100 ? 12.802 -6.188 -13.746 1.00 98.00 100 GLU A C 1
ATOM 764 O O . GLU A 1 100 ? 13.380 -7.229 -13.426 1.00 98.00 100 GLU A O 1
ATOM 769 N N . GLU A 1 101 ? 12.771 -5.117 -12.964 1.00 97.88 101 GLU A N 1
ATOM 770 C CA . GLU A 1 101 ? 13.366 -5.072 -11.634 1.00 97.88 101 GLU A CA 1
ATOM 771 C C . GLU A 1 101 ? 12.519 -4.179 -10.731 1.00 97.88 101 GLU A C 1
ATOM 773 O O . GLU A 1 101 ? 12.245 -3.028 -11.073 1.00 97.88 101 GLU A O 1
ATOM 778 N N . ILE A 1 102 ? 12.083 -4.703 -9.585 1.00 98.06 102 ILE A N 1
ATOM 779 C CA . ILE A 1 102 ? 11.421 -3.886 -8.567 1.00 98.06 102 ILE A CA 1
ATOM 780 C C . ILE A 1 102 ? 12.505 -3.034 -7.910 1.00 98.06 102 ILE A C 1
ATOM 782 O O . ILE A 1 102 ? 13.410 -3.557 -7.265 1.00 98.06 102 ILE A O 1
ATOM 786 N N . THR A 1 103 ? 12.434 -1.721 -8.114 1.00 97.56 103 THR A N 1
ATOM 787 C CA . THR A 1 103 ? 13.391 -0.751 -7.566 1.00 97.56 103 THR A CA 1
ATOM 788 C C . THR A 1 103 ? 12.925 -0.170 -6.238 1.00 97.56 103 THR A C 1
ATOM 790 O O . THR A 1 103 ? 13.742 0.340 -5.472 1.00 97.56 103 THR A O 1
ATOM 793 N N . LYS A 1 104 ? 11.624 -0.261 -5.945 1.00 98.06 104 LYS A N 1
ATOM 794 C CA . LYS A 1 104 ? 11.042 0.092 -4.651 1.00 98.06 104 LYS A CA 1
ATOM 795 C C . LYS A 1 104 ? 9.848 -0.814 -4.361 1.00 98.06 104 LYS A C 1
ATOM 797 O O . LYS A 1 104 ? 8.892 -0.815 -5.131 1.00 98.06 104 LYS A O 1
ATOM 802 N N . ASP A 1 105 ? 9.872 -1.531 -3.244 1.00 98.38 105 ASP A N 1
ATOM 803 C CA . ASP A 1 105 ? 8.704 -2.294 -2.799 1.00 98.38 105 ASP A CA 1
ATOM 804 C C . ASP A 1 105 ? 7.574 -1.350 -2.341 1.00 98.38 105 ASP A C 1
ATOM 806 O O . ASP A 1 105 ? 7.852 -0.307 -1.729 1.00 98.38 105 ASP A O 1
ATOM 810 N N . PRO A 1 106 ? 6.299 -1.674 -2.625 1.00 98.50 106 PRO A N 1
ATOM 811 C CA . PRO A 1 106 ? 5.180 -0.941 -2.052 1.00 98.50 106 PRO A CA 1
ATOM 812 C C . PRO A 1 106 ? 5.135 -1.137 -0.532 1.00 98.50 106 PRO A C 1
ATOM 814 O O . PRO A 1 106 ? 5.461 -2.200 -0.004 1.00 98.50 106 PRO A O 1
ATOM 817 N N . ILE A 1 107 ? 4.698 -0.103 0.181 1.00 98.56 107 ILE A N 1
ATOM 818 C CA . ILE A 1 107 ? 4.430 -0.165 1.619 1.00 98.56 107 ILE A CA 1
ATOM 819 C C . ILE A 1 107 ? 2.923 -0.066 1.801 1.00 98.56 107 ILE A C 1
ATOM 821 O O . ILE A 1 107 ? 2.330 0.940 1.417 1.00 98.56 107 ILE A O 1
ATOM 825 N N . ASN A 1 108 ? 2.318 -1.089 2.398 1.00 98.69 108 ASN A N 1
ATOM 826 C CA . ASN A 1 108 ? 0.879 -1.120 2.640 1.00 98.69 108 ASN A CA 1
ATOM 827 C C . ASN A 1 108 ? 0.452 -0.062 3.661 1.00 98.69 108 ASN A C 1
ATOM 829 O O . ASN A 1 108 ? 1.115 0.137 4.687 1.00 98.69 108 ASN A O 1
ATOM 833 N N . GLU A 1 109 ? -0.683 0.577 3.397 1.00 98.75 109 GLU A N 1
ATOM 834 C CA . GLU A 1 109 ? -1.330 1.483 4.342 1.00 98.75 109 GLU A CA 1
ATOM 835 C C . GLU A 1 109 ? -1.905 0.652 5.489 1.00 98.75 109 GLU A C 1
ATOM 837 O O . GLU A 1 109 ? -2.638 -0.301 5.241 1.00 98.75 109 GLU A O 1
ATOM 842 N N . LEU A 1 110 ? -1.576 0.991 6.734 1.00 98.62 110 LEU A N 1
ATOM 843 C CA . LEU A 1 110 ? -2.119 0.320 7.911 1.00 98.62 110 LEU A CA 1
ATOM 844 C C . LEU A 1 110 ? -3.049 1.273 8.651 1.00 98.62 110 LEU A C 1
ATOM 846 O O . LEU A 1 110 ? -2.608 2.306 9.158 1.00 98.62 110 LEU A O 1
ATOM 850 N N . THR A 1 111 ? -4.319 0.893 8.744 1.00 98.69 111 THR A N 1
ATOM 851 C CA . THR A 1 111 ? -5.321 1.576 9.563 1.00 98.69 111 THR A CA 1
ATOM 852 C C . THR A 1 111 ? -5.632 0.740 10.794 1.00 98.69 111 THR A C 1
ATOM 854 O O . THR A 1 111 ? -6.085 -0.399 10.693 1.00 98.69 111 THR A O 1
ATOM 857 N N . GLU A 1 112 ? -5.414 1.308 11.972 1.00 98.62 112 GLU A N 1
ATOM 858 C CA . GLU A 1 112 ? -5.914 0.732 13.211 1.00 98.62 112 GLU A CA 1
ATOM 859 C C . GLU A 1 112 ? -7.340 1.209 13.475 1.00 98.62 112 GLU A C 1
ATOM 861 O O . GLU A 1 112 ? -7.640 2.393 13.316 1.00 98.62 112 GLU A O 1
ATOM 866 N N . TYR A 1 113 ? -8.219 0.295 13.881 1.00 98.50 113 TYR A N 1
ATOM 867 C CA . TYR A 1 113 ? -9.604 0.611 14.222 1.00 98.50 113 TYR A CA 1
ATOM 868 C C . TYR A 1 113 ? -9.919 0.230 15.667 1.00 98.50 113 TYR A C 1
ATOM 870 O O . TYR A 1 113 ? -9.454 -0.791 16.181 1.00 98.50 113 TYR A O 1
ATOM 878 N N . GLY A 1 114 ? -10.693 1.090 16.321 1.00 98.50 114 GLY A N 1
ATOM 879 C CA . GLY A 1 114 ? -11.102 0.946 17.707 1.00 98.50 114 GLY A CA 1
ATOM 880 C C . GLY A 1 114 ? -12.271 -0.017 17.908 1.00 98.50 114 GLY A C 1
ATOM 881 O O . GLY A 1 114 ? -12.882 -0.496 16.950 1.00 98.50 114 GLY A O 1
ATOM 882 N N . PRO A 1 115 ? -12.600 -0.313 19.173 1.00 98.62 115 PRO A N 1
ATOM 883 C CA . PRO A 1 115 ? -13.703 -1.199 19.517 1.00 98.62 115 PRO A CA 1
ATOM 884 C C . PRO A 1 115 ? -15.081 -0.572 19.278 1.00 98.62 115 PRO A C 1
ATOM 886 O O . PRO A 1 115 ? -15.222 0.628 19.066 1.00 98.62 115 PRO A O 1
ATOM 889 N N . GLU A 1 116 ? -16.127 -1.384 19.388 1.00 98.31 116 GLU A N 1
ATOM 890 C CA . GLU A 1 116 ? -17.508 -0.922 19.554 1.00 98.31 116 GLU A CA 1
ATOM 891 C C . GLU A 1 116 ? -17.899 -0.997 21.038 1.00 98.31 116 GLU A C 1
ATOM 893 O O . GLU A 1 116 ? -17.453 -1.899 21.755 1.00 98.31 116 GLU A O 1
ATOM 898 N N . THR A 1 117 ? -18.723 -0.061 21.520 1.00 97.75 117 THR A N 1
ATOM 899 C CA . THR A 1 117 ? -19.231 -0.086 22.897 1.00 97.75 117 THR A CA 1
ATOM 900 C C . THR A 1 117 ? -20.301 -1.157 23.086 1.00 97.75 117 THR A C 1
ATOM 902 O O . THR A 1 117 ? -21.104 -1.442 22.202 1.00 97.75 117 THR A O 1
ATOM 905 N N . ILE A 1 118 ? -20.340 -1.732 24.287 1.00 97.69 118 ILE A N 1
ATOM 906 C CA . ILE A 1 118 ? -21.415 -2.623 24.729 1.00 97.69 118 ILE A CA 1
ATOM 907 C C . ILE A 1 118 ? -22.170 -1.911 25.847 1.00 97.69 118 ILE A C 1
ATOM 909 O O . ILE A 1 118 ? -21.570 -1.518 26.854 1.00 97.69 118 ILE A O 1
ATOM 913 N N . THR A 1 119 ? -23.478 -1.738 25.674 1.00 96.81 119 THR A N 1
ATOM 914 C CA . THR A 1 119 ? -24.339 -1.111 26.679 1.00 96.81 119 THR A CA 1
ATOM 915 C C . THR A 1 119 ? -24.415 -1.975 27.940 1.00 96.81 119 THR A C 1
ATOM 917 O O . THR A 1 119 ? -24.642 -3.181 27.823 1.00 96.81 119 THR A O 1
ATOM 920 N N . PRO A 1 120 ? -24.254 -1.386 29.137 1.00 97.38 120 PRO A N 1
ATOM 921 C CA . PRO A 1 120 ? -24.531 -2.075 30.391 1.00 97.38 120 PRO A CA 1
ATOM 922 C C . PRO A 1 120 ? -25.958 -2.602 30.470 1.00 97.38 120 PRO A C 1
ATOM 924 O O . PRO A 1 120 ? -26.885 -1.940 30.002 1.00 97.38 120 PRO A O 1
ATOM 927 N N . GLY A 1 121 ? -26.130 -3.756 31.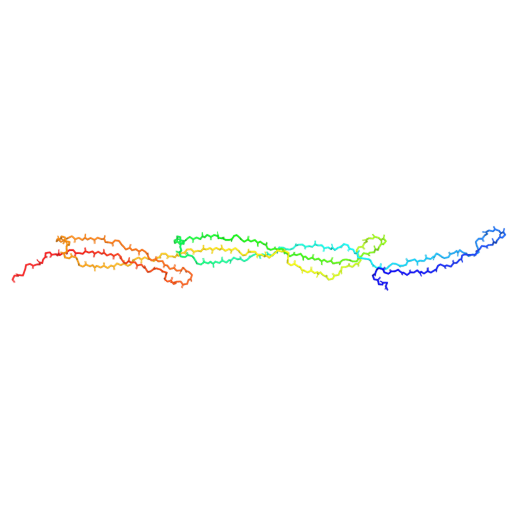112 1.00 97.25 121 GLY A N 1
ATOM 928 C CA . GLY A 1 121 ? -27.433 -4.188 31.588 1.00 97.25 121 GLY A CA 1
ATOM 929 C C . GLY A 1 121 ? -27.853 -3.427 32.848 1.00 97.25 121 GLY A C 1
ATOM 930 O O . GLY A 1 121 ? -27.254 -2.419 33.257 1.00 97.25 121 GLY A O 1
ATOM 931 N N . HIS A 1 122 ? -28.906 -3.933 33.477 1.00 97.62 122 HIS A N 1
ATOM 932 C CA . HIS A 1 122 ? -29.475 -3.373 34.691 1.00 97.62 122 HIS A CA 1
ATOM 933 C C . HIS A 1 122 ? -29.908 -4.485 35.639 1.00 97.62 122 HIS A C 1
ATOM 935 O O . HIS A 1 122 ? -30.418 -5.516 35.195 1.00 97.62 122 HIS A O 1
ATOM 941 N N . ARG A 1 123 ? -29.724 -4.261 36.940 1.00 96.19 123 ARG A N 1
ATOM 942 C CA . ARG A 1 123 ? -30.164 -5.177 37.990 1.00 96.19 123 ARG A CA 1
ATOM 943 C C . ARG A 1 123 ? -30.562 -4.425 39.255 1.00 96.19 123 AR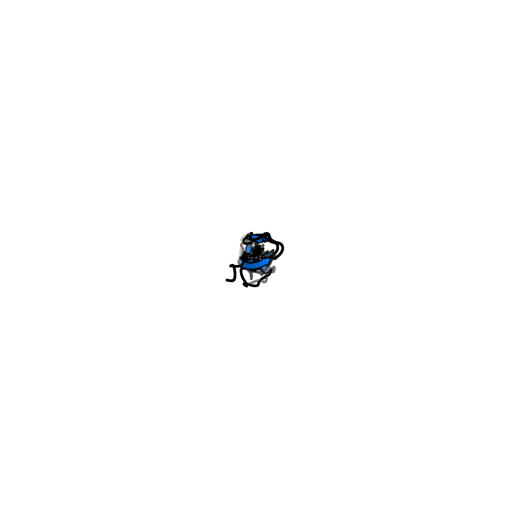G A C 1
ATOM 945 O O . ARG A 1 123 ? -29.985 -3.389 39.573 1.00 96.19 123 ARG A O 1
ATOM 952 N N . ASP A 1 124 ? -31.483 -5.010 40.003 1.00 97.44 124 ASP A N 1
ATOM 953 C CA . ASP A 1 124 ? -31.941 -4.474 41.281 1.00 97.44 124 ASP A CA 1
ATOM 954 C C . ASP A 1 124 ? -31.295 -5.226 42.448 1.00 97.44 124 ASP A C 1
ATOM 956 O O . ASP A 1 124 ? -31.137 -6.450 42.415 1.00 97.44 124 ASP A O 1
ATOM 960 N N . GLU A 1 125 ? -30.927 -4.498 43.500 1.00 96.81 125 GLU A N 1
ATOM 961 C CA . GLU A 1 125 ? -30.390 -5.061 44.740 1.00 96.81 125 GLU A CA 1
ATOM 962 C C . GLU A 1 125 ? -31.109 -4.482 45.964 1.00 96.81 125 GLU A C 1
ATOM 964 O O . GLU A 1 125 ? -31.543 -3.333 45.974 1.00 96.81 125 GLU A O 1
ATOM 969 N N . PHE A 1 126 ? -31.206 -5.269 47.034 1.00 96.38 126 PHE A N 1
ATOM 970 C CA . PHE A 1 126 ? -31.650 -4.774 48.336 1.00 96.38 126 PHE A CA 1
ATOM 971 C C . PHE A 1 126 ? -30.443 -4.321 49.164 1.00 96.38 126 PHE A C 1
ATOM 973 O O . PHE A 1 126 ? -29.498 -5.093 49.340 1.00 96.38 126 PHE A O 1
ATOM 980 N N . ASP A 1 127 ? -30.492 -3.105 49.714 1.00 96.81 127 ASP A N 1
ATOM 981 C CA . ASP A 1 127 ? -29.476 -2.594 50.636 1.00 96.81 127 ASP A CA 1
ATOM 982 C C . ASP A 1 127 ? -30.113 -2.203 51.984 1.00 96.81 127 ASP A C 1
ATOM 984 O O . ASP A 1 127 ? -30.737 -1.145 52.099 1.00 96.81 127 ASP A O 1
ATOM 988 N N . PRO A 1 128 ? -29.945 -3.016 53.046 1.00 95.81 128 PRO A N 1
ATOM 989 C CA . PRO A 1 128 ? -30.540 -2.743 54.354 1.00 95.81 128 PRO A CA 1
ATOM 990 C C . PRO A 1 128 ? -29.948 -1.515 55.057 1.00 95.81 128 PRO A C 1
ATOM 992 O O . PRO A 1 128 ? -30.457 -1.119 56.105 1.00 95.81 128 PRO A O 1
ATOM 995 N N . LYS A 1 129 ? -28.856 -0.941 54.537 1.00 96.44 129 LYS A N 1
ATOM 996 C CA . LYS A 1 129 ? -28.226 0.259 55.101 1.00 96.44 129 LYS A CA 1
ATOM 997 C C . LYS A 1 129 ? -28.831 1.547 54.548 1.00 96.44 129 LYS A C 1
ATOM 999 O O . LYS A 1 129 ? -28.596 2.599 55.139 1.00 96.44 129 LYS A O 1
ATOM 1004 N N . LEU A 1 130 ? -29.574 1.478 53.441 1.00 96.75 130 LEU A N 1
ATOM 1005 C CA . LEU A 1 130 ? -30.275 2.640 52.907 1.00 96.75 130 LEU A CA 1
ATOM 1006 C C . LEU A 1 130 ? -31.459 3.020 53.812 1.00 96.75 130 LEU A C 1
ATOM 1008 O O . LEU A 1 130 ? -32.067 2.142 54.433 1.00 96.75 130 LEU A O 1
ATOM 1012 N N . PRO A 1 131 ? -31.815 4.314 53.904 1.00 96.31 131 PRO A N 1
ATOM 1013 C CA . PRO A 1 131 ? -32.993 4.742 54.645 1.00 96.31 131 PRO A CA 1
ATOM 1014 C C . PRO A 1 131 ? -34.290 4.136 54.096 1.00 96.31 131 PRO A C 1
ATOM 1016 O O . PRO A 1 131 ? -34.397 3.752 52.930 1.00 96.31 131 PRO A O 1
ATOM 1019 N N . THR A 1 132 ? -35.307 4.053 54.955 1.00 94.12 132 THR A N 1
ATOM 1020 C CA . THR A 1 132 ? -36.594 3.461 54.581 1.00 94.12 132 THR A CA 1
ATOM 1021 C C . THR A 1 132 ? -37.259 4.242 53.449 1.00 94.12 132 THR A C 1
ATOM 1023 O O . THR A 1 132 ? -37.529 5.432 53.593 1.00 94.12 132 THR A O 1
ATOM 1026 N N . GLY A 1 133 ? -37.589 3.550 52.358 1.00 92.25 133 GLY A N 1
ATOM 1027 C CA . GLY A 1 133 ? -38.218 4.136 51.173 1.00 92.25 133 GLY A CA 1
ATOM 1028 C C . GLY A 1 133 ? -37.265 4.872 50.226 1.00 92.25 133 GLY A C 1
ATOM 1029 O O . GLY A 1 133 ? -37.733 5.413 49.226 1.00 92.25 133 GLY A O 1
ATOM 1030 N N . GLU A 1 134 ? -35.958 4.888 50.500 1.00 97.25 134 GLU A N 1
ATOM 1031 C CA . GLU A 1 134 ? -34.964 5.474 49.598 1.00 97.25 134 GLU A CA 1
ATOM 1032 C C . GLU A 1 134 ? -34.395 4.452 48.606 1.00 97.25 134 GLU A C 1
ATOM 1034 O O . GLU A 1 134 ? -34.413 3.237 48.834 1.00 97.25 134 GLU A O 1
ATOM 1039 N N . LYS A 1 135 ? -33.875 4.973 47.488 1.00 96.38 135 LYS A N 1
ATOM 1040 C CA . LYS A 1 135 ? -33.120 4.212 46.494 1.00 96.38 135 LYS A CA 1
ATOM 1041 C C . LYS A 1 135 ? -31.825 4.925 46.119 1.00 96.38 135 LYS A C 1
ATOM 1043 O O . LYS A 1 135 ? -31.776 6.153 46.099 1.00 96.38 135 LYS A O 1
ATOM 1048 N N . GLU A 1 136 ? -30.815 4.147 45.757 1.00 97.56 136 GLU A N 1
ATOM 1049 C CA . GLU A 1 136 ? -29.537 4.630 45.231 1.00 97.56 136 GLU A CA 1
ATOM 1050 C C . GLU A 1 136 ? -29.292 4.033 43.840 1.00 97.56 136 GLU A C 1
ATOM 1052 O O . GLU A 1 136 ? -29.506 2.841 43.621 1.00 97.56 136 GLU A O 1
ATOM 1057 N N . GLU A 1 137 ? -28.838 4.852 42.890 1.00 97.12 137 GLU A N 1
ATOM 1058 C CA . GLU A 1 137 ? -28.491 4.410 41.536 1.00 97.12 137 GLU A CA 1
ATOM 1059 C C . GLU A 1 137 ? -26.970 4.383 41.364 1.00 97.12 137 GLU A C 1
ATOM 1061 O O . GLU A 1 137 ? -26.296 5.412 41.430 1.00 97.12 137 GLU A O 1
ATOM 1066 N N . VAL A 1 138 ? -26.427 3.193 41.116 1.00 97.19 138 VAL A N 1
ATOM 1067 C CA . VAL A 1 138 ? -25.016 2.985 40.791 1.00 97.19 138 VAL A CA 1
ATOM 1068 C C . VAL A 1 138 ? -24.895 2.833 39.272 1.00 97.19 138 VAL A C 1
ATOM 1070 O O . VAL A 1 138 ? -25.411 1.858 38.712 1.00 97.19 138 VAL A O 1
ATOM 1073 N N . PRO A 1 139 ? -24.223 3.764 38.571 1.00 97.00 139 PRO A N 1
ATOM 1074 C CA . PRO A 1 139 ? -24.102 3.698 37.122 1.00 97.00 139 PRO A CA 1
ATOM 1075 C C . PRO A 1 139 ? -23.264 2.491 36.687 1.00 97.00 139 PRO A C 1
ATOM 1077 O O . PRO A 1 139 ? -22.229 2.175 37.280 1.00 97.00 139 PRO A O 1
ATOM 1080 N N . GLY A 1 140 ? -23.704 1.842 35.608 1.00 97.06 140 GLY A N 1
ATOM 1081 C CA . GLY A 1 140 ? -22.954 0.770 34.960 1.00 97.06 140 GLY A CA 1
ATOM 1082 C C . GLY A 1 140 ? -21.722 1.294 34.217 1.00 97.06 140 GLY A C 1
ATOM 1083 O O . GLY A 1 140 ? -21.570 2.494 33.977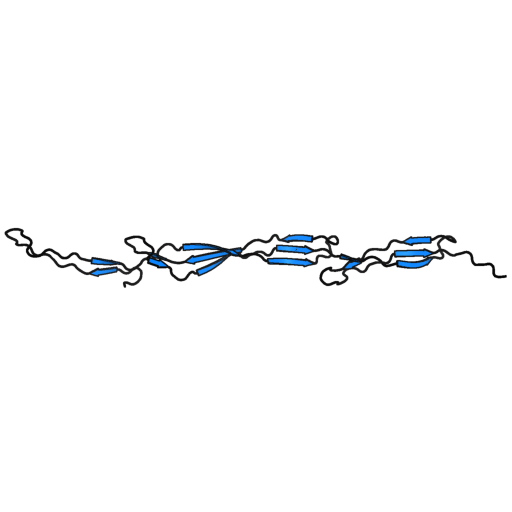 1.00 97.06 140 GLY A O 1
ATOM 1084 N N . LYS A 1 141 ? -20.837 0.383 33.808 1.00 97.56 141 LYS A N 1
ATOM 1085 C CA . LYS A 1 141 ? -19.661 0.696 32.982 1.00 97.56 141 LYS A CA 1
ATOM 1086 C C . LYS A 1 141 ? -19.774 -0.002 31.629 1.00 97.56 141 LYS A C 1
ATOM 1088 O O . LYS A 1 141 ? -19.888 -1.227 31.612 1.00 97.56 141 LYS A O 1
ATOM 1093 N N . PRO A 1 142 ? -19.715 0.728 30.502 1.00 97.75 142 PRO A N 1
ATOM 1094 C CA . PRO A 1 142 ? -19.759 0.113 29.182 1.00 97.75 142 PRO A CA 1
ATOM 1095 C C . PRO A 1 142 ? -18.629 -0.896 28.952 1.00 97.75 142 PRO A C 1
ATOM 1097 O O . PRO A 1 142 ? -17.470 -0.674 29.328 1.00 97.75 142 PRO A O 1
ATOM 1100 N N . GLY A 1 143 ? -18.982 -1.990 28.284 1.00 98.12 143 GLY A N 1
ATOM 1101 C CA . GLY A 1 143 ? -18.027 -2.945 27.737 1.00 98.12 143 GLY A CA 1
ATOM 1102 C C . GLY A 1 143 ? -17.491 -2.481 26.384 1.00 98.12 143 GLY A C 1
ATOM 1103 O O . GLY A 1 143 ? -17.921 -1.457 25.850 1.00 98.12 143 GLY A O 1
ATOM 1104 N N . ILE A 1 144 ? -16.566 -3.251 25.823 1.00 98.56 144 ILE A N 1
ATOM 1105 C CA . ILE A 1 144 ? -16.049 -3.073 24.466 1.00 98.56 144 ILE A CA 1
ATOM 1106 C C . ILE A 1 144 ? -15.856 -4.426 23.774 1.00 98.56 144 ILE A C 1
ATOM 1108 O O . ILE A 1 144 ? -15.454 -5.402 24.413 1.00 98.56 144 ILE A O 1
ATOM 1112 N N . LYS A 1 145 ? -16.109 -4.476 22.466 1.00 98.12 145 LYS A N 1
ATOM 1113 C CA . LYS A 1 145 ? -15.873 -5.643 21.599 1.00 98.12 145 LYS A CA 1
ATOM 1114 C C . LYS A 1 145 ? -15.140 -5.245 20.323 1.00 98.12 145 LYS A C 1
ATOM 1116 O O . LYS A 1 145 ? -15.169 -4.079 19.928 1.00 98.12 145 LYS A O 1
ATOM 1121 N N . ASN A 1 146 ? -14.523 -6.219 19.667 1.00 98.25 146 ASN A N 1
ATOM 1122 C CA . ASN A 1 146 ? -14.058 -6.053 18.300 1.00 98.25 146 ASN A CA 1
ATOM 1123 C C . ASN A 1 146 ? -15.283 -5.966 17.359 1.00 98.25 146 ASN A C 1
ATOM 1125 O O . ASN A 1 146 ? -16.087 -6.900 17.348 1.00 98.25 146 ASN A O 1
ATOM 1129 N N . PRO A 1 147 ? -15.458 -4.878 16.586 1.00 97.50 147 PRO A N 1
ATOM 1130 C CA . PRO A 1 147 ? -16.594 -4.731 15.675 1.00 97.50 147 PRO A CA 1
ATOM 1131 C C . PRO A 1 147 ? -16.575 -5.706 14.488 1.00 97.50 147 PRO A C 1
ATOM 1133 O O . PRO A 1 147 ? -17.637 -6.039 13.974 1.00 97.50 147 PRO A O 1
ATOM 1136 N N . GLU A 1 148 ? -15.403 -6.172 14.046 1.00 96.19 148 GLU A N 1
ATOM 1137 C CA . GLU A 1 148 ? -15.286 -7.069 12.888 1.00 96.19 148 GLU A CA 1
ATOM 1138 C C . GLU A 1 148 ? -15.528 -8.536 13.270 1.00 96.19 148 GLU A C 1
ATOM 1140 O O . GLU A 1 148 ? -16.161 -9.268 12.512 1.00 96.19 148 GLU A O 1
ATOM 1145 N N . THR A 1 149 ? -15.060 -8.973 14.447 1.00 97.25 149 THR A N 1
ATOM 1146 C CA . THR A 1 149 ? -15.216 -10.373 14.894 1.00 97.25 149 THR A CA 1
ATOM 1147 C C . THR A 1 149 ? -16.370 -10.584 15.872 1.00 97.25 149 THR A C 1
ATOM 1149 O O . THR A 1 149 ? -16.871 -11.697 16.004 1.00 97.25 149 THR A O 1
ATOM 1152 N N . GLY A 1 150 ? -16.811 -9.529 16.562 1.00 96.81 150 GLY A N 1
ATOM 1153 C CA . GLY A 1 150 ? -17.799 -9.604 17.640 1.00 96.81 150 GLY A CA 1
ATOM 1154 C C . GLY A 1 150 ? -17.224 -10.028 18.996 1.00 96.81 150 GLY A C 1
ATOM 1155 O O . GLY A 1 150 ? -17.963 -10.039 19.982 1.00 96.81 150 GLY A O 1
ATOM 1156 N N . ASP A 1 151 ? -15.926 -10.334 19.077 1.00 98.25 151 ASP A N 1
ATOM 1157 C CA . ASP A 1 151 ? -15.296 -10.808 20.308 1.00 98.25 151 ASP A CA 1
ATOM 1158 C C . ASP A 1 151 ? -15.302 -9.728 21.391 1.00 98.25 151 ASP A C 1
ATOM 1160 O O . ASP A 1 151 ? -14.833 -8.604 21.188 1.00 98.25 151 ASP A O 1
ATOM 1164 N N . VAL A 1 152 ? -15.809 -10.075 22.573 1.00 98.12 152 VAL A N 1
ATOM 1165 C CA . VAL A 1 152 ? -15.813 -9.175 23.728 1.00 98.12 152 VAL A CA 1
ATOM 1166 C C . VAL A 1 152 ? -14.391 -9.033 24.262 1.00 98.12 152 VAL A C 1
ATOM 1168 O O . VAL A 1 152 ? -13.785 -9.996 24.721 1.00 98.12 152 VAL A O 1
ATOM 1171 N N . VAL A 1 153 ? -13.884 -7.803 24.255 1.00 98.12 153 VAL A N 1
ATOM 1172 C CA . VAL A 1 153 ? -12.574 -7.456 24.821 1.00 98.12 153 VAL A CA 1
ATOM 1173 C C . VAL A 1 153 ? -12.707 -7.138 26.305 1.00 98.12 153 VAL A C 1
ATOM 1175 O O . VAL A 1 153 ? -11.889 -7.558 27.121 1.00 98.12 153 VAL A O 1
ATOM 1178 N N . ARG A 1 154 ? -13.761 -6.401 26.669 1.00 98.06 154 ARG A N 1
ATOM 1179 C CA . ARG A 1 154 ? -14.111 -6.097 28.057 1.00 98.06 154 ARG A CA 1
ATOM 1180 C C . ARG A 1 154 ? -15.626 -6.193 28.222 1.00 98.06 154 ARG A C 1
ATOM 1182 O O . ARG A 1 154 ? -16.336 -5.472 27.522 1.00 98.06 154 ARG A O 1
ATOM 1189 N N . PRO A 1 155 ? -16.141 -7.031 29.133 1.00 97.94 155 PRO A N 1
ATOM 1190 C CA . PRO A 1 155 ? -17.575 -7.106 29.368 1.00 97.94 155 PRO A CA 1
ATOM 1191 C C . PRO A 1 155 ? -18.092 -5.806 30.006 1.00 97.94 155 PRO A C 1
ATOM 1193 O O . PRO A 1 155 ? -17.334 -5.117 30.700 1.00 97.94 155 PRO A O 1
ATOM 1196 N N . PRO A 1 156 ? -19.367 -5.451 29.781 1.00 98.06 156 PRO A N 1
ATOM 1197 C CA . PRO A 1 156 ? -19.994 -4.377 30.530 1.00 98.06 156 PRO A CA 1
ATOM 1198 C C . PRO A 1 156 ? -20.175 -4.767 32.002 1.00 98.06 156 PRO A C 1
ATOM 1200 O O . PRO A 1 156 ? -20.281 -5.942 32.348 1.00 98.06 156 PRO A O 1
ATOM 1203 N N . VAL A 1 157 ? -20.241 -3.758 32.864 1.00 98.06 157 VAL A N 1
ATOM 1204 C CA . VAL A 1 157 ? -20.685 -3.898 34.254 1.00 98.06 157 VAL A CA 1
ATOM 1205 C C . VAL A 1 157 ? -22.059 -3.263 34.355 1.00 98.06 157 VAL A C 1
ATOM 1207 O O . VAL A 1 157 ? -22.192 -2.076 34.057 1.00 98.06 157 VAL A O 1
ATOM 1210 N N . ASP A 1 158 ? -23.055 -4.038 34.770 1.00 98.19 158 ASP A N 1
ATOM 1211 C CA . ASP A 1 158 ? -24.439 -3.579 34.869 1.00 98.19 158 ASP A CA 1
ATOM 1212 C C . ASP A 1 158 ? -24.592 -2.389 35.815 1.00 98.19 158 ASP A C 1
ATOM 1214 O O . ASP A 1 158 ? -23.900 -2.264 36.830 1.00 98.19 158 ASP A O 1
ATOM 1218 N N . SER A 1 159 ? -25.542 -1.524 35.474 1.00 98.19 159 SER A N 1
ATOM 1219 C CA . SER A 1 159 ? -26.068 -0.543 36.419 1.00 98.19 159 SER A CA 1
ATOM 1220 C C . SER A 1 159 ? -26.855 -1.245 37.523 1.00 98.19 159 SER A C 1
ATOM 1222 O O . SER A 1 159 ? -27.456 -2.295 37.287 1.00 98.19 159 SER A O 1
ATOM 1224 N N . VAL A 1 160 ? -26.851 -0.670 38.725 1.00 98.25 160 VAL A N 1
ATOM 1225 C CA . VAL A 1 160 ? -27.566 -1.231 39.874 1.00 98.25 160 VAL A CA 1
ATOM 1226 C C . VAL A 1 160 ? -28.475 -0.181 40.486 1.00 98.25 160 VAL A C 1
ATOM 1228 O O . VAL A 1 160 ? -27.993 0.890 40.853 1.00 98.25 160 VAL A O 1
ATOM 1231 N N . THR A 1 161 ? -29.759 -0.491 40.658 1.00 98.12 161 THR A N 1
ATOM 1232 C CA . THR A 1 161 ? -30.618 0.267 41.576 1.00 98.12 161 THR A CA 1
ATOM 1233 C C . THR A 1 161 ? -30.720 -0.488 42.892 1.00 98.12 161 THR A C 1
ATOM 1235 O O . THR A 1 161 ? -31.150 -1.638 42.950 1.00 98.12 161 THR A O 1
ATOM 1238 N N . LYS A 1 162 ? -30.282 0.160 43.968 1.00 97.69 162 LYS A N 1
ATOM 1239 C CA . LYS A 1 162 ? -30.355 -0.374 45.322 1.00 97.69 162 LYS A CA 1
ATOM 1240 C C . LYS A 1 162 ? -31.578 0.178 46.025 1.00 97.69 162 LYS A C 1
ATOM 1242 O O . LYS A 1 162 ? -31.752 1.393 46.078 1.00 97.69 162 LYS A O 1
ATOM 1247 N N . TYR A 1 163 ? -32.389 -0.701 46.591 1.00 97.44 163 TYR A N 1
ATOM 1248 C CA . TYR A 1 163 ? -33.590 -0.344 47.335 1.00 97.44 163 TYR A CA 1
ATOM 1249 C C . TYR A 1 163 ? -33.370 -0.530 48.833 1.00 97.44 163 TYR A C 1
ATOM 1251 O O . TYR A 1 163 ? -32.933 -1.597 49.273 1.00 97.44 163 TYR A O 1
ATOM 1259 N N . GLY A 1 164 ? -33.702 0.499 49.613 1.00 96.50 164 GLY A N 1
ATOM 1260 C CA . GLY A 1 164 ? -33.778 0.407 51.065 1.00 96.50 164 GLY A CA 1
ATOM 1261 C C . GLY A 1 164 ? -34.993 -0.395 51.550 1.00 96.50 164 GLY A C 1
ATOM 1262 O O . GLY A 1 164 ? -35.872 -0.760 50.763 1.00 96.50 164 GLY A O 1
ATOM 1263 N N . PRO A 1 165 ? -35.081 -0.677 52.862 1.00 95.19 165 PRO A N 1
ATOM 1264 C CA . PRO A 1 165 ? -36.256 -1.302 53.454 1.00 95.19 165 PRO A CA 1
ATOM 1265 C C . PRO A 1 165 ? -37.511 -0.469 53.184 1.00 95.19 165 PRO A C 1
ATOM 1267 O O . PRO A 1 165 ? -37.477 0.760 53.159 1.00 95.19 165 PRO A O 1
ATOM 1270 N N . VAL A 1 166 ? -38.643 -1.142 53.017 1.00 93.31 166 VAL A N 1
ATOM 1271 C CA . VAL A 1 166 ? -39.960 -0.507 52.896 1.00 93.31 166 VAL A CA 1
ATOM 1272 C C . VAL A 1 166 ? -40.759 -0.743 54.173 1.00 93.31 166 VAL A C 1
ATOM 1274 O O . VAL A 1 166 ? -40.526 -1.722 54.885 1.00 93.31 166 VAL A O 1
ATOM 1277 N N . LYS A 1 167 ? -41.692 0.159 54.498 1.00 87.19 167 LYS A N 1
ATOM 1278 C CA . LYS A 1 167 ? -42.617 -0.082 55.612 1.00 87.19 167 LYS A CA 1
ATOM 1279 C C . LYS A 1 167 ? -43.479 -1.293 55.259 1.00 87.19 167 LYS A C 1
ATOM 1281 O O . LYS A 1 167 ? -44.134 -1.281 54.224 1.00 87.19 167 LYS A O 1
ATOM 1286 N N . GLY A 1 168 ? -43.444 -2.322 56.103 1.00 80.06 168 GLY A N 1
ATOM 1287 C CA . GLY A 1 168 ? -44.349 -3.459 55.977 1.00 80.06 168 GLY A CA 1
ATOM 1288 C C . GLY A 1 168 ? -45.779 -3.047 56.309 1.00 80.06 168 GLY A C 1
ATOM 1289 O O . GLY A 1 168 ? -45.996 -2.182 57.165 1.00 80.06 168 GLY A O 1
ATOM 1290 N N . ASP A 1 169 ? -46.745 -3.672 55.646 1.00 77.94 169 ASP A N 1
ATOM 1291 C CA . ASP A 1 169 ? -48.149 -3.506 55.997 1.00 77.94 169 ASP A CA 1
ATOM 1292 C C . ASP A 1 169 ? -48.411 -4.083 57.393 1.00 77.94 169 ASP A C 1
ATOM 1294 O O . ASP A 1 169 ? -47.840 -5.103 57.791 1.00 77.94 169 ASP A O 1
ATOM 1298 N N . SER A 1 170 ? -49.254 -3.396 58.168 1.00 73.00 170 SER A N 1
ATOM 1299 C CA . SER A 1 170 ? -49.617 -3.845 59.514 1.00 73.00 170 SER A CA 1
ATOM 1300 C C . SER A 1 170 ? -50.383 -5.162 59.413 1.00 73.00 170 SER A C 1
ATOM 1302 O O . SER A 1 170 ? -51.441 -5.214 58.791 1.00 73.00 170 SER A O 1
ATOM 1304 N N . ILE A 1 171 ? -49.847 -6.219 60.020 1.00 68.31 171 ILE A N 1
ATOM 1305 C CA . ILE A 1 171 ? -50.544 -7.500 60.139 1.00 68.31 171 ILE A CA 1
ATOM 1306 C C . ILE A 1 171 ? -51.630 -7.312 61.208 1.00 68.31 171 ILE A C 1
ATOM 1308 O O . ILE A 1 171 ? -51.300 -7.006 62.355 1.00 68.31 171 ILE A O 1
ATOM 1312 N N . VAL A 1 172 ? -52.900 -7.419 60.805 1.00 63.22 172 VAL A N 1
AT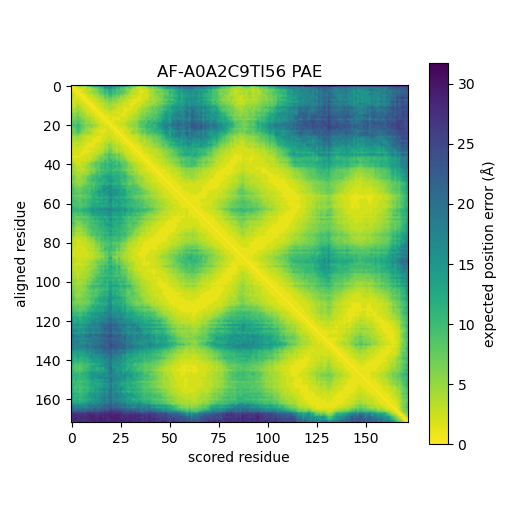OM 1313 C CA . VAL A 1 172 ? -54.090 -7.327 61.676 1.00 63.22 172 VAL A CA 1
ATOM 1314 C C . VAL A 1 172 ? -54.475 -8.709 62.183 1.00 63.22 172 VAL A C 1
ATOM 1316 O O . VAL A 1 172 ? -54.455 -9.651 61.357 1.00 63.22 172 VAL A O 1
#

InterPro domains:
  IPR011098 G5 domain [PF07501] (43-115)
  IPR011098 G5 domain [PS51109] (35-117)
  IPR011098 G5 domain [SM01208] (37-117)
  IPR031477 E domain [PF17041] (1-36)
  IPR031477 E domain [PF17041] (117-164)
  IPR050436 Iron-regulated surface determinant protein A [PTHR37824] (1-70)

Nearest PDB structures (foldseek):
  4wve-assembly2_B  TM=9.266E-01  e=7.95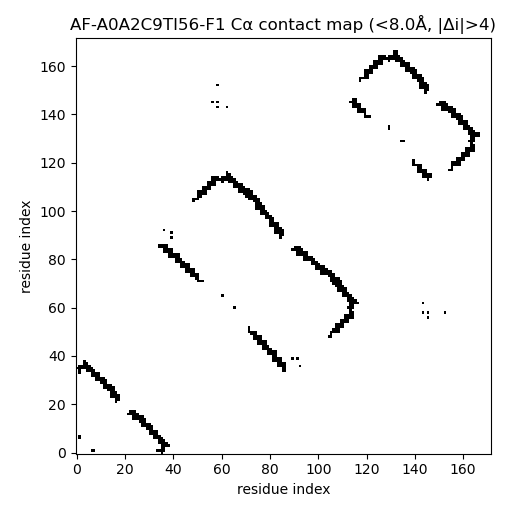7E-19  Staphylococcus aureus subsp. aureus NCTC 8325
  3tiq-assembly1_A  TM=7.564E-01  e=5.816E-18  Staphylococcus aureus subsp. aureus NCTC 8325
  8deo-assembly2_B  TM=8.810E-01  e=5.559E-15  Staphylococcus epidermidis RP62A
  8deo-assembly1_A  TM=8.380E-01  e=1.061E-14  Staphylococcus epidermidis RP62A
  4fun-assembly1_A-2  TM=6.971E-01  e=1.685E-15  Staphylococcus epidermidis RP62A

Solvent-accessible surface area (backbone atoms only — not comparable to full-atom values): 9875 Å² total; per-residue (Å²): 134,62,58,76,71,39,73,49,80,43,82,46,45,86,50,42,57,42,90,88,80,63,49,74,76,37,77,57,44,78,60,47,79,47,73,18,40,32,84,41,75,61,49,77,47,79,46,79,35,80,50,55,83,45,79,43,87,34,80,88,44,60,65,78,40,73,44,78,79,35,79,59,34,65,12,32,33,38,37,41,28,44,28,30,13,38,80,89,78,64,48,76,76,47,74,55,77,68,45,77,43,78,79,37,78,47,37,54,20,32,31,37,32,23,18,36,77,34,82,43,57,76,48,79,43,82,35,84,86,44,55,76,72,40,73,49,80,46,83,44,42,68,12,30,21,40,72,89,80,62,50,72,77,39,76,47,38,52,20,36,43,32,35,22,46,66,89,74,79,83,86,128

Foldseek 3Di:
DDPEADKDKAQKAPWDADPPPRHTPGHIGHIDIDGDWYWAAKDKDKDKAFAAAAEDEDAPDDAFDKDFPDDKDIWMKIKIWIFTADPVPRDTPDTDDIDIDGPGDIDYTYMYHYWHKADAAEDEEEDQPDDEADKDKAQKAIWTAHPVPRHTPGHIGHIYIYHYHYDDDDDD

Mean predicted aligned error: 8.12 Å

Sequence (172 aa):
KLPRGEKEEVPGKPGIKNPETGDVVRPPVDSVTKYGPVKGDSIVEKEEIPFEKERKFNPDLAPGTEKVTREGQKGEKTITTPTLKNPLTGVIISKGEPKEEITKDPINELTEYGPETITPGHRDEFDPKLPTGEKEEVPGKPGIKNPETGDVVRPPVDSVTKYGPVKGDSIV

Radius of gyration: 45.39 Å; Cα contacts (8 Å, |Δi|>4): 413; chains: 1; bounding box: 106×19×134 Å

Organism: Staphylococcus aureus (NCBI:txid1280)